Protein AF-A0A1B8XZC1-F1 (afdb_monomer)

Structure (mmCIF, N/CA/C/O backbone):
data_AF-A0A1B8XZC1-F1
#
_entry.id   AF-A0A1B8XZC1-F1
#
loop_
_atom_site.group_PDB
_atom_site.id
_atom_site.type_symbol
_atom_site.label_atom_id
_atom_site.label_alt_id
_atom_site.label_comp_id
_atom_site.label_asym_id
_atom_site.label_entity_id
_atom_site.label_seq_id
_atom_site.pdbx_PDB_ins_code
_atom_site.Cartn_x
_atom_site.Cartn_y
_atom_site.Cartn_z
_atom_site.occupancy
_atom_site.B_iso_or_equiv
_atom_site.auth_seq_id
_atom_site.auth_comp_id
_atom_site.auth_asym_id
_atom_site.auth_atom_id
_atom_site.pdbx_PDB_model_num
ATOM 1 N N . ILE A 1 1 ? 2.628 -4.117 4.912 1.00 90.88 1 ILE A N 1
ATOM 2 C CA . ILE A 1 1 ? 1.9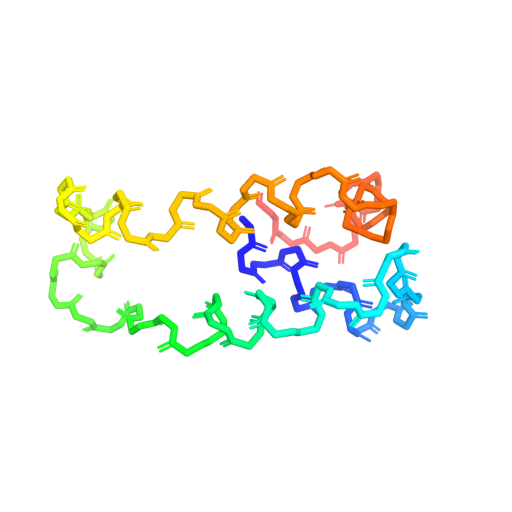08 -3.570 3.729 1.00 90.88 1 ILE A CA 1
ATOM 3 C C . ILE A 1 1 ? 2.183 -2.087 3.505 1.00 90.88 1 ILE A C 1
ATOM 5 O O . ILE A 1 1 ? 2.669 -1.775 2.434 1.00 90.88 1 ILE A O 1
ATOM 9 N N . ARG A 1 2 ? 1.946 -1.178 4.465 1.00 93.56 2 ARG A N 1
ATOM 10 C CA . ARG A 1 2 ? 2.192 0.270 4.269 1.00 93.56 2 ARG A CA 1
ATOM 11 C C . ARG A 1 2 ? 3.592 0.598 3.723 1.00 93.56 2 ARG A C 1
ATOM 13 O O . ARG A 1 2 ? 3.701 1.317 2.742 1.00 93.56 2 ARG A O 1
ATOM 20 N N . VAL A 1 3 ? 4.638 -0.010 4.292 1.00 95.69 3 VAL A N 1
ATOM 21 C CA . VAL A 1 3 ? 6.026 0.122 3.800 1.00 95.69 3 VAL A CA 1
ATOM 22 C C . VAL A 1 3 ? 6.170 -0.323 2.340 1.00 95.69 3 VAL A C 1
ATOM 24 O O . VAL A 1 3 ? 6.895 0.305 1.586 1.00 95.69 3 VAL A O 1
ATOM 27 N N . LEU A 1 4 ? 5.452 -1.364 1.911 1.00 96.94 4 LEU A N 1
ATOM 28 C CA . LEU A 1 4 ? 5.483 -1.826 0.520 1.00 96.94 4 LEU A CA 1
ATOM 29 C C . LEU A 1 4 ? 4.784 -0.855 -0.432 1.00 96.94 4 LEU A C 1
ATOM 31 O O . LEU A 1 4 ? 5.245 -0.688 -1.553 1.00 96.94 4 LEU A O 1
ATOM 35 N N . VAL A 1 5 ? 3.698 -0.211 0.006 1.00 95.94 5 VAL A N 1
ATOM 36 C CA . VAL A 1 5 ? 3.018 0.834 -0.777 1.00 95.94 5 VAL A CA 1
ATOM 37 C C . VAL A 1 5 ? 3.956 2.028 -0.983 1.00 95.94 5 VAL A C 1
ATOM 39 O O . VAL A 1 5 ? 4.132 2.474 -2.113 1.00 95.94 5 VAL A O 1
ATOM 42 N N . ASP A 1 6 ? 4.618 2.475 0.087 1.00 95.75 6 ASP A N 1
ATOM 43 C CA . ASP A 1 6 ? 5.608 3.560 0.049 1.00 95.75 6 ASP A CA 1
ATOM 44 C C . ASP A 1 6 ? 6.839 3.192 -0.803 1.00 95.75 6 ASP A C 1
ATOM 46 O O . ASP A 1 6 ? 7.274 3.971 -1.651 1.00 95.75 6 ASP A O 1
ATOM 50 N N . ALA A 1 7 ? 7.365 1.973 -0.654 1.00 96.44 7 ALA A N 1
ATOM 51 C CA . ALA A 1 7 ? 8.475 1.476 -1.462 1.00 96.44 7 ALA A CA 1
ATOM 52 C C . ALA A 1 7 ? 8.106 1.371 -2.946 1.00 96.44 7 ALA A C 1
ATOM 54 O O . ALA A 1 7 ? 8.896 1.767 -3.797 1.00 96.44 7 ALA A O 1
ATOM 55 N N . ARG A 1 8 ? 6.903 0.889 -3.277 1.00 97.00 8 ARG A N 1
ATOM 56 C CA . ARG A 1 8 ? 6.404 0.824 -4.658 1.00 97.00 8 ARG A CA 1
ATOM 57 C C . ARG A 1 8 ? 6.405 2.208 -5.311 1.00 97.00 8 ARG A C 1
ATOM 59 O O . ARG A 1 8 ? 6.866 2.336 -6.443 1.00 97.00 8 ARG A O 1
ATOM 66 N N . GLU A 1 9 ? 5.954 3.237 -4.597 1.00 95.56 9 GLU A N 1
ATOM 67 C CA . GLU A 1 9 ? 5.970 4.617 -5.089 1.00 95.56 9 GLU A CA 1
ATOM 68 C C . GLU A 1 9 ? 7.399 5.162 -5.255 1.00 95.56 9 GLU A C 1
ATOM 70 O O . GLU A 1 9 ? 7.747 5.651 -6.330 1.00 95.56 9 GLU A O 1
ATOM 75 N N . LYS A 1 10 ? 8.260 5.001 -4.241 1.00 96.50 10 LYS A N 1
ATOM 76 C CA . LYS A 1 10 ? 9.657 5.482 -4.259 1.00 96.50 10 LYS A CA 1
ATOM 77 C C . LYS A 1 10 ? 10.548 4.770 -5.275 1.00 96.50 10 LYS A C 1
ATOM 79 O O . LYS A 1 10 ? 11.474 5.372 -5.806 1.00 96.50 10 LYS A O 1
ATOM 84 N N . LEU A 1 11 ? 10.278 3.496 -5.548 1.00 95.62 11 LEU A N 1
ATOM 85 C CA . LEU A 1 11 ? 10.975 2.703 -6.563 1.00 95.62 11 LEU A CA 1
ATOM 86 C C . LEU A 1 11 ? 10.347 2.853 -7.958 1.00 95.62 11 LEU A C 1
ATOM 88 O O . LEU A 1 11 ? 10.774 2.164 -8.886 1.00 95.62 11 LEU A O 1
ATOM 92 N N . HIS A 1 12 ? 9.346 3.732 -8.103 1.00 96.38 12 HIS A N 1
ATOM 93 C CA . HIS A 1 12 ? 8.623 4.007 -9.345 1.00 96.38 12 HIS A CA 1
ATOM 94 C C . HIS A 1 12 ? 8.029 2.753 -10.008 1.00 96.38 12 HIS A C 1
ATOM 96 O O . HIS A 1 12 ? 7.987 2.635 -11.233 1.00 96.38 12 HIS A O 1
ATOM 102 N N . ILE A 1 13 ? 7.551 1.804 -9.201 1.00 96.75 13 ILE A N 1
ATOM 103 C CA . ILE A 1 13 ? 6.925 0.575 -9.689 1.00 96.75 13 ILE A CA 1
ATOM 104 C C . ILE A 1 13 ? 5.451 0.887 -10.023 1.00 96.75 13 ILE A C 1
ATOM 106 O O . ILE A 1 13 ? 4.724 1.426 -9.180 1.00 96.75 13 ILE A O 1
ATOM 110 N N . PRO A 1 14 ? 4.957 0.595 -11.238 1.00 96.75 14 PRO A N 1
ATOM 111 C CA . PRO A 1 14 ? 3.545 0.783 -11.562 1.00 96.75 14 PRO A CA 1
ATOM 112 C C . PRO A 1 14 ? 2.666 -0.184 -10.756 1.00 96.75 14 PRO A C 1
ATOM 114 O O . PRO A 1 14 ? 3.114 -1.252 -10.345 1.00 96.75 14 PRO A O 1
ATOM 117 N N . TRP A 1 15 ? 1.409 0.189 -10.523 1.00 97.25 15 TRP A N 1
ATOM 118 C CA . TRP A 1 15 ? 0.426 -0.759 -9.995 1.00 97.25 15 TRP A CA 1
ATOM 119 C C . TRP A 1 15 ? 0.174 -1.886 -10.998 1.00 97.25 15 TRP A C 1
ATOM 121 O O . TRP A 1 15 ? 0.180 -1.642 -12.206 1.00 97.25 15 TRP A O 1
ATOM 131 N N . GLY A 1 16 ? -0.099 -3.090 -10.495 1.00 95.62 16 GLY A N 1
ATOM 132 C CA . GLY A 1 16 ? -0.657 -4.166 -11.312 1.00 95.62 16 GLY A CA 1
ATOM 133 C C . GLY A 1 16 ? -2.096 -3.868 -11.730 1.00 95.62 16 GLY A C 1
ATOM 134 O O . GLY A 1 16 ? -2.445 -4.011 -12.899 1.00 95.62 16 GLY A O 1
ATOM 135 N N . ASP A 1 17 ? -2.903 -3.392 -10.781 1.00 96.31 17 ASP A N 1
ATOM 136 C CA . ASP A 1 17 ? -4.255 -2.879 -11.006 1.00 96.31 17 ASP A CA 1
ATOM 137 C C . ASP A 1 17 ? -4.356 -1.411 -10.539 1.00 96.31 17 ASP A C 1
ATOM 139 O O . ASP A 1 17 ? -4.211 -1.136 -9.344 1.00 96.31 17 ASP A O 1
ATOM 143 N N . PRO A 1 18 ? -4.648 -0.443 -11.430 1.00 95.06 18 PRO A N 1
ATOM 144 C CA . PRO A 1 18 ? -4.842 0.958 -11.055 1.00 95.06 18 P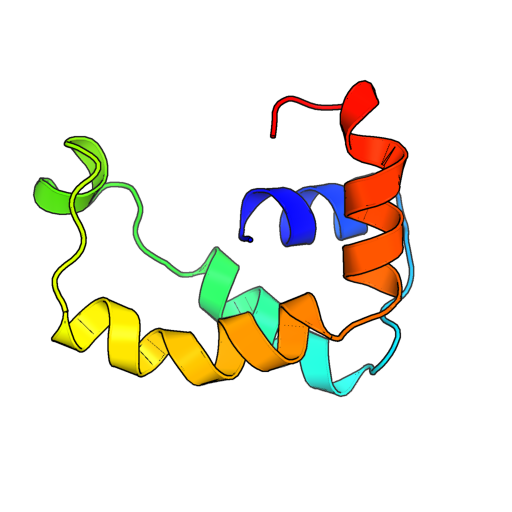RO A CA 1
ATOM 145 C C . PRO A 1 18 ? -5.901 1.190 -9.964 1.00 95.06 18 PRO A C 1
ATOM 147 O O . PRO A 1 18 ? -5.814 2.180 -9.235 1.00 95.06 18 PRO A O 1
ATOM 150 N N . ALA A 1 19 ? -6.885 0.296 -9.802 1.00 95.25 19 ALA A N 1
ATOM 151 C CA . ALA A 1 19 ? -7.877 0.391 -8.730 1.00 95.25 19 ALA A CA 1
ATOM 152 C C . ALA A 1 19 ? -7.250 0.267 -7.327 1.00 95.25 19 ALA A C 1
ATOM 154 O O . ALA A 1 19 ? -7.778 0.835 -6.363 1.00 95.25 19 ALA A O 1
ATOM 155 N N . ASN A 1 20 ? -6.089 -0.393 -7.214 1.00 96.25 20 ASN A N 1
ATOM 156 C CA . ASN A 1 20 ? -5.352 -0.544 -5.959 1.00 96.25 20 ASN A CA 1
ATOM 157 C C . ASN A 1 20 ? -4.770 0.765 -5.421 1.00 96.25 20 ASN A C 1
ATOM 159 O O . ASN A 1 20 ? -4.454 0.827 -4.232 1.00 96.25 20 ASN A O 1
ATOM 163 N N . GLN A 1 21 ? -4.731 1.833 -6.224 1.00 96.12 21 GLN A N 1
ATOM 164 C CA . GLN A 1 21 ? -4.378 3.172 -5.751 1.00 96.12 21 GLN A CA 1
ATOM 165 C C . GLN A 1 21 ? -5.215 3.576 -4.525 1.00 96.12 21 GLN A C 1
ATOM 167 O O . GLN A 1 21 ? -4.661 4.009 -3.516 1.00 96.12 21 GLN A O 1
ATOM 172 N N . LYS A 1 22 ? -6.533 3.330 -4.555 1.00 96.31 22 LYS A N 1
ATOM 173 C CA . LYS A 1 22 ? -7.438 3.648 -3.435 1.00 96.31 22 LYS A CA 1
ATOM 174 C C . LYS A 1 22 ? -7.105 2.838 -2.181 1.00 96.31 22 LYS A C 1
ATOM 176 O O . LYS A 1 22 ? -7.143 3.354 -1.068 1.00 96.31 22 LYS A O 1
ATOM 181 N N . HIS A 1 23 ? -6.759 1.561 -2.348 1.00 95.62 23 HIS A N 1
ATOM 182 C CA . HIS A 1 23 ? -6.350 0.707 -1.233 1.00 95.62 23 HIS A CA 1
ATOM 183 C C . HIS A 1 23 ? -5.006 1.157 -0.642 1.00 95.62 23 HIS A C 1
ATOM 185 O O . HIS A 1 23 ? -4.831 1.111 0.578 1.00 95.62 23 HIS A O 1
ATOM 191 N N . GLY A 1 24 ? -4.083 1.633 -1.483 1.00 94.12 24 GLY A N 1
ATOM 192 C CA . GLY A 1 24 ? -2.817 2.230 -1.064 1.00 94.12 24 GLY A CA 1
ATOM 193 C C . GLY A 1 24 ? -3.025 3.484 -0.216 1.00 94.12 24 GLY A C 1
ATOM 194 O O . GLY A 1 24 ? -2.466 3.582 0.874 1.00 94.12 24 GLY A O 1
ATOM 195 N N . GLU A 1 25 ? -3.895 4.392 -0.658 1.00 94.62 25 GLU A N 1
ATOM 196 C CA . GLU A 1 25 ? -4.257 5.608 0.084 1.00 94.62 25 GLU A CA 1
ATOM 197 C C . GLU A 1 25 ? -4.846 5.290 1.465 1.00 94.62 25 GLU A C 1
ATOM 199 O O . GLU A 1 25 ? -4.415 5.873 2.461 1.00 94.62 25 GLU A O 1
AT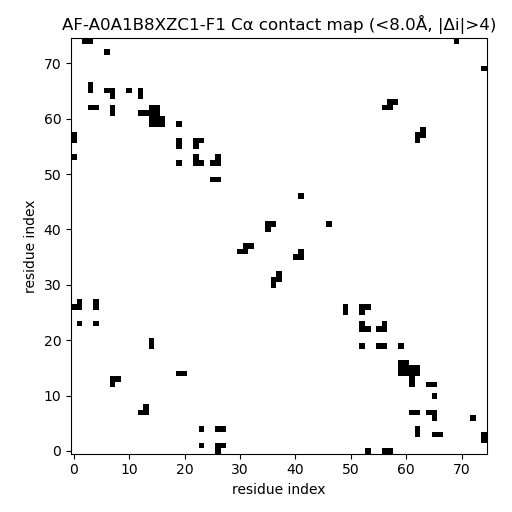OM 204 N N . VAL A 1 26 ? -5.747 4.302 1.557 1.00 93.94 26 VAL A N 1
ATOM 205 C CA . VAL A 1 26 ? -6.297 3.825 2.842 1.00 93.94 26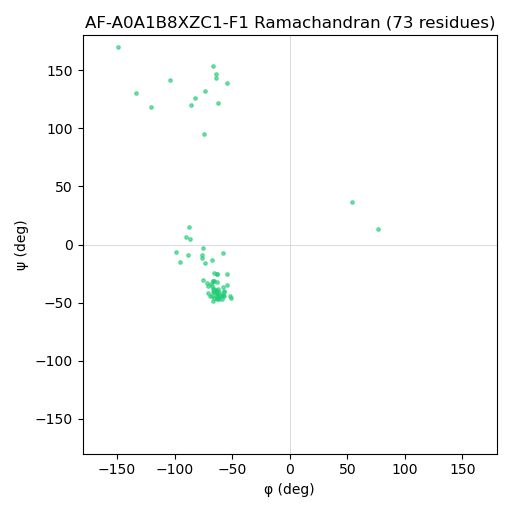 VAL A CA 1
ATOM 206 C C . VAL A 1 26 ? -5.187 3.350 3.785 1.00 93.94 26 VAL A C 1
ATOM 208 O O . VAL A 1 26 ? -5.189 3.697 4.963 1.00 93.94 26 VAL A O 1
ATOM 211 N N . MET A 1 27 ? -4.207 2.593 3.281 1.00 92.12 27 MET A N 1
ATOM 212 C CA . MET A 1 27 ? -3.077 2.132 4.100 1.00 92.12 27 MET A CA 1
ATOM 213 C C . MET A 1 27 ? -2.149 3.266 4.531 1.00 92.12 27 MET A C 1
ATOM 215 O O . MET A 1 27 ? -1.570 3.205 5.616 1.00 92.12 27 MET A O 1
ATOM 219 N N . MET A 1 28 ? -1.976 4.286 3.690 1.00 91.88 28 MET A N 1
ATOM 220 C CA . MET A 1 28 ? -1.126 5.435 4.001 1.00 91.88 28 MET A CA 1
ATOM 221 C C . MET A 1 28 ? -1.773 6.388 5.006 1.00 91.88 28 MET A C 1
ATOM 223 O O . MET A 1 28 ? -1.051 6.985 5.806 1.00 91.88 28 MET A O 1
ATOM 227 N N . ALA A 1 29 ? -3.105 6.472 5.004 1.00 90.44 29 ALA A N 1
ATOM 228 C CA . ALA A 1 29 ? -3.900 7.242 5.955 1.00 90.44 29 ALA A CA 1
ATOM 229 C C . ALA A 1 29 ? -4.025 6.582 7.342 1.00 90.44 29 ALA A C 1
ATOM 231 O O . ALA A 1 29 ? -4.529 7.213 8.270 1.00 90.44 29 ALA A O 1
ATOM 232 N N . PHE A 1 30 ? -3.574 5.333 7.505 1.00 86.56 30 PHE A N 1
ATOM 233 C CA . PHE A 1 30 ? -3.620 4.637 8.788 1.00 86.56 30 PHE A CA 1
ATOM 234 C C . PHE A 1 30 ? -2.773 5.359 9.846 1.00 86.56 30 PHE A C 1
ATOM 236 O O . PHE A 1 30 ? -1.559 5.532 9.678 1.00 86.56 30 PHE A O 1
ATOM 243 N N . ASP A 1 31 ? -3.407 5.760 10.950 1.00 81.44 31 ASP A N 1
ATOM 244 C CA . ASP A 1 31 ? -2.740 6.499 12.018 1.00 81.44 31 ASP A CA 1
ATOM 245 C C . ASP A 1 31 ? -1.839 5.586 12.856 1.00 81.44 31 ASP A C 1
ATOM 247 O O . ASP A 1 31 ? -2.247 4.954 13.832 1.00 81.44 31 ASP A O 1
ATOM 251 N N . THR A 1 32 ? -0.562 5.561 12.487 1.00 76.56 3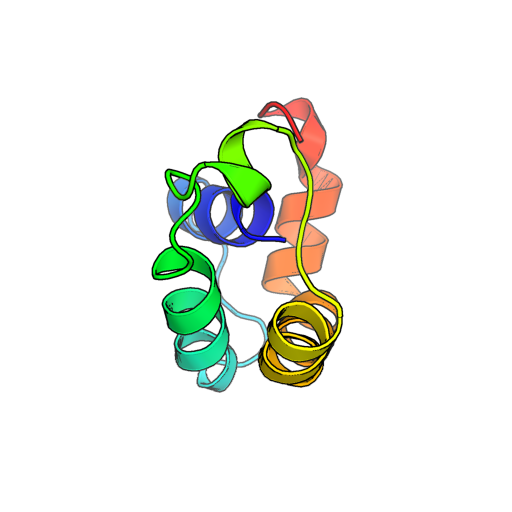2 THR A N 1
ATOM 252 C CA . THR A 1 32 ? 0.463 4.824 13.225 1.00 76.56 32 THR A CA 1
ATOM 253 C C . THR A 1 32 ? 0.899 5.495 14.527 1.00 76.56 32 THR A C 1
ATOM 255 O O . THR A 1 32 ? 1.755 4.949 15.215 1.00 76.56 32 THR A O 1
ATOM 258 N N . ARG A 1 33 ? 0.376 6.684 14.856 1.00 74.19 33 ARG A N 1
ATOM 259 C CA . ARG A 1 33 ? 0.738 7.443 16.064 1.00 74.19 33 ARG A CA 1
ATOM 260 C C . ARG A 1 33 ? -0.257 7.266 17.206 1.00 74.19 33 ARG A C 1
ATOM 262 O O . ARG A 1 33 ? 0.023 7.730 18.310 1.00 74.19 33 ARG A O 1
ATOM 269 N N . SER A 1 34 ? -1.377 6.580 16.974 1.00 76.19 34 SER A N 1
ATOM 270 C CA . SER A 1 34 ? -2.271 6.160 18.053 1.00 76.19 34 SER A CA 1
ATOM 271 C C . SER A 1 34 ? -1.492 5.358 19.101 1.00 76.19 34 SER A C 1
ATOM 273 O O . SER A 1 34 ? -0.658 4.525 18.749 1.00 76.19 34 SER A O 1
ATOM 275 N N . ALA A 1 35 ? -1.762 5.593 20.390 1.00 61.16 35 ALA A N 1
ATOM 276 C CA . ALA A 1 35 ? -1.017 4.992 21.500 1.00 61.16 35 ALA A CA 1
ATOM 277 C C . ALA A 1 35 ? -0.967 3.453 21.433 1.00 61.16 35 ALA A C 1
ATOM 279 O O . ALA A 1 35 ? 0.064 2.863 21.748 1.00 61.16 35 ALA A O 1
ATOM 280 N N . MET A 1 36 ? -2.042 2.813 20.957 1.00 69.75 36 MET A N 1
ATOM 281 C CA . MET A 1 36 ? -2.078 1.361 20.744 1.00 69.75 36 MET A CA 1
ATOM 282 C C . MET A 1 36 ? -1.143 0.921 19.612 1.00 69.75 36 MET A C 1
ATOM 284 O O . MET A 1 36 ? -0.365 -0.017 19.771 1.00 69.75 36 MET A O 1
ATOM 288 N N . VAL A 1 37 ? -1.154 1.641 18.488 1.00 70.25 37 VAL A N 1
ATOM 289 C CA . VAL A 1 37 ? -0.321 1.314 17.320 1.00 70.25 37 VAL A CA 1
ATOM 290 C C . VAL A 1 37 ? 1.152 1.623 17.581 1.00 70.25 37 VAL A C 1
ATOM 292 O O . VAL A 1 37 ? 2.023 0.876 17.141 1.00 70.25 37 VAL A O 1
ATOM 295 N N . ALA A 1 38 ? 1.444 2.662 18.365 1.00 69.88 38 ALA A N 1
ATOM 296 C CA . ALA A 1 38 ? 2.793 2.988 18.820 1.00 69.88 38 ALA A CA 1
ATOM 297 C C . ALA A 1 38 ? 3.401 1.882 19.705 1.00 69.88 38 ALA A C 1
ATOM 299 O O . ALA A 1 38 ? 4.619 1.727 19.740 1.00 69.88 38 ALA A O 1
ATOM 300 N N . GLN A 1 39 ? 2.561 1.082 20.373 1.00 77.75 39 GLN A N 1
ATOM 301 C CA . GLN A 1 39 ? 2.955 -0.123 21.113 1.00 77.75 39 GLN A CA 1
ATOM 302 C C . GLN A 1 39 ? 2.937 -1.398 20.248 1.00 77.75 39 GLN A C 1
ATOM 304 O O . GLN A 1 39 ? 3.125 -2.499 20.762 1.00 77.75 39 GLN A O 1
ATOM 309 N N . GLY A 1 40 ? 2.713 -1.273 18.935 1.00 78.69 40 GLY A N 1
ATOM 310 C CA . GLY A 1 40 ? 2.645 -2.399 18.002 1.00 78.69 40 GLY A CA 1
ATOM 311 C C . GLY A 1 40 ? 1.332 -3.184 18.053 1.00 78.69 40 GLY A C 1
ATOM 312 O O . GLY A 1 40 ? 1.262 -4.279 17.499 1.00 78.69 40 GLY A O 1
ATOM 313 N N . MET A 1 41 ? 0.293 -2.651 18.701 1.00 83.31 41 MET A N 1
ATOM 314 C CA . MET A 1 41 ? -1.013 -3.298 18.829 1.00 83.31 41 MET A CA 1
ATOM 315 C C . MET A 1 41 ? -2.045 -2.661 17.897 1.00 83.31 41 MET A C 1
ATOM 317 O O . MET A 1 41 ? -2.088 -1.447 17.706 1.00 83.31 41 MET A O 1
ATOM 321 N N . VAL A 1 42 ? -2.912 -3.491 17.320 1.00 85.31 42 VAL A N 1
ATOM 322 C CA . VAL A 1 42 ? -4.041 -3.053 16.491 1.00 85.31 42 VAL A CA 1
ATOM 323 C C . VAL A 1 42 ? -5.277 -3.821 16.935 1.00 85.31 42 VAL A C 1
ATOM 325 O O . VAL A 1 42 ? -5.245 -5.046 17.046 1.00 85.31 42 VAL A O 1
ATOM 328 N N . GLU A 1 43 ? -6.372 -3.108 17.187 1.00 87.62 43 GLU A N 1
ATOM 329 C CA . GLU A 1 43 ? -7.647 -3.727 17.544 1.00 87.62 43 GLU A CA 1
ATOM 330 C C . GLU A 1 43 ? -8.191 -4.589 16.398 1.00 87.62 43 GLU A C 1
ATOM 332 O O . GLU A 1 43 ? -8.102 -4.224 15.223 1.00 87.62 43 GLU A O 1
ATOM 337 N N . THR A 1 44 ? -8.828 -5.716 16.725 1.00 88.00 44 THR A N 1
ATOM 338 C CA . THR A 1 44 ? -9.363 -6.645 15.717 1.00 88.00 44 THR A CA 1
ATOM 339 C C . THR A 1 44 ? -10.356 -5.971 14.771 1.00 88.00 44 THR A C 1
ATOM 341 O O . THR A 1 44 ? -10.310 -6.218 13.570 1.00 88.00 44 THR A O 1
ATOM 344 N N . GLN A 1 45 ? -11.227 -5.091 15.274 1.00 88.19 45 GLN A N 1
ATOM 345 C CA . GLN A 1 45 ? -12.201 -4.379 14.435 1.00 88.19 45 GLN A CA 1
ATOM 346 C C . GLN A 1 45 ? -11.517 -3.462 13.416 1.00 88.19 45 GLN A C 1
ATOM 348 O O . GLN A 1 45 ? -11.903 -3.427 12.247 1.00 88.19 45 GLN A O 1
ATOM 353 N N . VAL A 1 46 ? -10.453 -2.779 13.842 1.00 87.38 46 VAL A N 1
ATOM 354 C CA . VAL A 1 46 ? -9.631 -1.930 12.977 1.00 87.38 46 VAL A CA 1
ATOM 355 C C . VAL A 1 46 ? -8.887 -2.779 11.946 1.00 87.38 46 VAL A C 1
ATOM 357 O O . VAL A 1 46 ? -8.845 -2.428 10.771 1.00 87.38 46 VAL A O 1
ATOM 360 N N . PHE A 1 47 ? -8.354 -3.935 12.338 1.00 89.38 47 PHE A N 1
ATOM 361 C CA . PHE A 1 47 ? -7.723 -4.851 11.389 1.00 89.38 47 PHE A CA 1
ATOM 362 C C . PHE A 1 47 ? -8.716 -5.370 10.335 1.00 89.38 47 PHE A C 1
ATOM 364 O O . PHE A 1 47 ? -8.416 -5.358 9.141 1.00 89.38 47 PHE A O 1
ATOM 371 N N . VAL A 1 48 ? -9.921 -5.771 10.751 1.00 91.25 48 VAL A N 1
ATOM 372 C CA . VAL A 1 48 ? -10.964 -6.283 9.848 1.00 91.25 48 VAL A CA 1
ATOM 373 C C . VAL A 1 48 ? -11.402 -5.225 8.832 1.00 91.25 48 VAL A C 1
ATOM 375 O O . VAL A 1 48 ? -11.582 -5.565 7.663 1.00 91.25 48 VAL A O 1
ATOM 378 N N . SER A 1 49 ? -11.499 -3.946 9.215 1.00 91.12 49 SER A N 1
ATOM 379 C CA . SER A 1 49 ? -11.843 -2.872 8.267 1.00 91.12 49 SER A CA 1
ATOM 380 C C . SER A 1 49 ? -10.767 -2.642 7.195 1.00 91.12 49 SER A C 1
ATOM 382 O O . SER A 1 49 ? -11.075 -2.201 6.090 1.00 91.12 49 SER A O 1
ATOM 384 N N . HIS A 1 50 ? -9.518 -3.011 7.485 1.00 92.44 50 HIS A N 1
ATOM 385 C CA . HIS A 1 50 ? -8.370 -2.868 6.589 1.00 92.44 50 HIS A CA 1
ATOM 386 C C . HIS A 1 50 ? -8.075 -4.137 5.776 1.00 92.44 50 HIS A C 1
ATOM 388 O O . HIS A 1 50 ? -7.356 -4.079 4.775 1.00 92.44 50 HIS A O 1
ATOM 394 N N . LEU A 1 51 ? -8.648 -5.278 6.168 1.00 93.44 51 LEU A N 1
ATOM 395 C CA . LEU A 1 51 ? -8.347 -6.594 5.609 1.00 93.44 51 LEU A CA 1
ATOM 396 C C . LEU A 1 51 ? -8.572 -6.670 4.094 1.00 93.44 51 LEU A C 1
ATOM 398 O O . LEU A 1 51 ? -7.752 -7.248 3.382 1.00 93.44 51 LEU A O 1
ATOM 402 N N . LEU A 1 52 ? -9.654 -6.069 3.588 1.00 94.25 52 LEU A N 1
ATOM 403 C CA . LEU A 1 52 ? -9.951 -6.068 2.154 1.00 94.25 52 LEU A CA 1
ATOM 404 C C . LEU A 1 52 ? -8.864 -5.326 1.365 1.00 94.25 52 LEU A C 1
ATOM 406 O O . LEU A 1 52 ? -8.341 -5.867 0.395 1.00 94.25 52 LEU A O 1
ATOM 410 N N . SER A 1 53 ? -8.461 -4.144 1.834 1.00 95.31 53 SER A N 1
ATOM 411 C CA . SER A 1 53 ? -7.372 -3.371 1.231 1.00 95.31 53 SER A CA 1
ATOM 412 C C . SER A 1 53 ? -6.033 -4.109 1.315 1.00 95.31 53 SER A C 1
ATOM 414 O O . SER A 1 53 ? -5.302 -4.141 0.331 1.00 95.31 53 SER A O 1
ATOM 416 N N . ILE A 1 54 ? -5.721 -4.758 2.445 1.00 95.75 54 ILE A N 1
ATOM 417 C CA . ILE A 1 54 ? -4.509 -5.586 2.590 1.00 95.75 54 ILE A CA 1
ATOM 418 C C . ILE A 1 54 ? -4.502 -6.708 1.553 1.00 95.75 54 ILE A C 1
ATOM 420 O O . ILE A 1 54 ? -3.484 -6.926 0.899 1.00 95.75 54 ILE A O 1
ATOM 424 N N . ARG A 1 55 ? -5.627 -7.411 1.394 1.00 96.62 55 ARG A N 1
ATOM 425 C CA . ARG A 1 55 ? -5.734 -8.545 0.475 1.00 96.62 55 ARG A CA 1
ATOM 426 C C . ARG A 1 55 ? -5.582 -8.111 -0.981 1.00 96.62 55 ARG A C 1
ATOM 428 O O . ARG A 1 55 ? -4.825 -8.751 -1.705 1.00 96.62 55 ARG A O 1
ATOM 435 N N . SER A 1 56 ? -6.256 -7.035 -1.390 1.00 97.06 56 SER A N 1
ATOM 436 C CA . SER A 1 56 ? -6.138 -6.497 -2.752 1.00 97.06 56 SER A CA 1
AT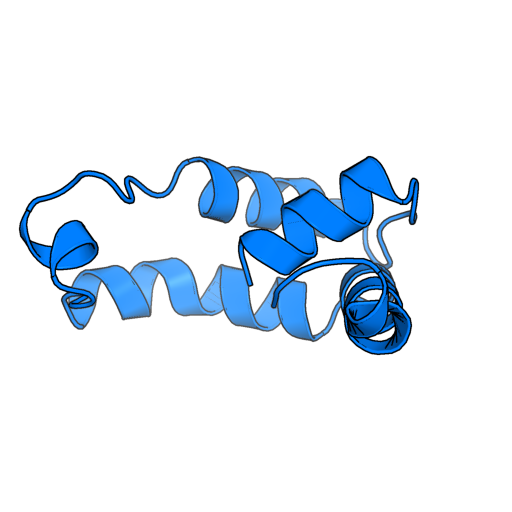OM 437 C C . SER A 1 56 ? -4.710 -6.040 -3.054 1.00 97.06 56 SER A C 1
ATOM 439 O O . SER A 1 56 ? -4.155 -6.406 -4.084 1.00 97.06 56 SER A O 1
ATOM 441 N N . LEU A 1 57 ? -4.074 -5.325 -2.117 1.00 97.25 57 LEU A N 1
ATOM 442 C CA . LEU A 1 57 ? -2.692 -4.869 -2.272 1.00 97.25 57 LEU A CA 1
ATOM 443 C C . LEU A 1 57 ? -1.695 -6.024 -2.308 1.00 97.25 57 LEU A C 1
ATOM 445 O O . LEU A 1 57 ? -0.760 -5.988 -3.094 1.00 97.25 57 LEU A O 1
ATOM 449 N N . TRP A 1 58 ? -1.865 -7.052 -1.475 1.00 97.69 58 TRP A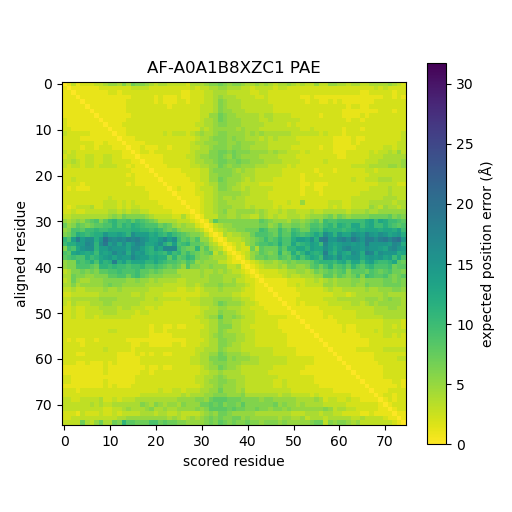 N 1
ATOM 450 C CA . TRP A 1 58 ? -0.949 -8.192 -1.479 1.00 97.69 58 TRP A CA 1
ATOM 451 C C . TRP A 1 58 ? -1.028 -8.9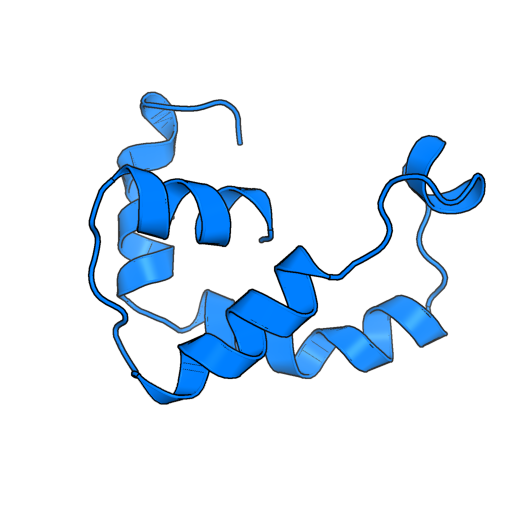99 -2.779 1.00 97.69 58 TRP A C 1
ATOM 453 O O . TRP A 1 58 ? -0.019 -9.540 -3.216 1.00 97.69 58 TRP A O 1
ATOM 463 N N . ALA A 1 59 ? -2.193 -9.052 -3.424 1.00 97.62 59 ALA A N 1
ATOM 464 C CA . ALA A 1 59 ? -2.348 -9.699 -4.724 1.00 97.62 59 ALA A CA 1
ATOM 465 C C . ALA A 1 59 ? -1.800 -8.866 -5.904 1.00 97.62 59 ALA A C 1
ATOM 467 O O . ALA A 1 59 ? -1.688 -9.389 -7.011 1.00 97.62 59 ALA A O 1
ATOM 468 N N . ASP A 1 60 ? -1.466 -7.589 -5.694 1.00 98.12 60 ASP A N 1
ATOM 469 C CA . ASP A 1 60 ? -0.991 -6.693 -6.749 1.00 98.12 60 ASP A CA 1
ATOM 470 C C . ASP A 1 60 ? 0.451 -7.008 -7.172 1.00 98.12 60 ASP A C 1
ATOM 472 O O . ASP A 1 60 ? 1.357 -7.118 -6.340 1.00 98.12 60 ASP A O 1
ATOM 476 N N . THR A 1 61 ? 0.694 -7.091 -8.481 1.00 97.81 61 THR A N 1
ATOM 477 C CA . THR A 1 61 ? 2.026 -7.393 -9.026 1.00 97.81 61 THR A CA 1
ATOM 478 C C . THR A 1 61 ? 3.051 -6.298 -8.737 1.00 97.81 61 THR A C 1
ATOM 480 O O . THR A 1 61 ? 4.226 -6.610 -8.537 1.00 97.81 61 THR A O 1
ATOM 483 N N . GLY A 1 62 ? 2.641 -5.031 -8.647 1.00 97.25 62 GLY A N 1
ATOM 484 C CA . GLY A 1 62 ? 3.517 -3.924 -8.266 1.00 97.25 62 GLY A CA 1
ATOM 485 C C . GLY A 1 62 ? 3.981 -4.034 -6.814 1.00 97.25 62 GLY A C 1
ATOM 486 O O . GLY A 1 62 ? 5.151 -3.800 -6.509 1.00 97.25 62 GLY A O 1
ATOM 487 N N . ILE A 1 63 ? 3.096 -4.477 -5.917 1.00 97.94 63 ILE A N 1
ATOM 488 C CA . ILE A 1 63 ? 3.438 -4.725 -4.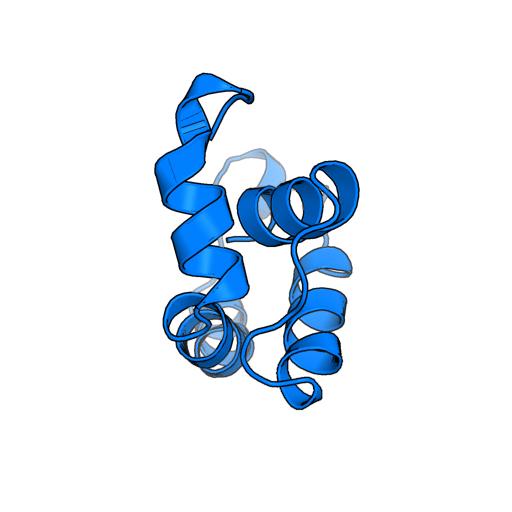508 1.00 97.94 63 ILE A CA 1
ATOM 489 C C . ILE A 1 63 ? 4.325 -5.961 -4.358 1.00 97.94 63 ILE A C 1
ATOM 491 O O . ILE A 1 63 ? 5.304 -5.905 -3.611 1.00 97.94 63 ILE A O 1
ATOM 495 N N . GLN A 1 64 ? 4.045 -7.044 -5.089 1.00 98.38 64 GLN A N 1
ATOM 496 C CA . GLN A 1 64 ? 4.929 -8.216 -5.128 1.00 98.38 64 GLN A CA 1
ATOM 497 C C . GLN A 1 64 ? 6.331 -7.840 -5.638 1.00 98.38 64 GLN A C 1
ATOM 499 O O . GLN A 1 64 ? 7.329 -8.178 -5.009 1.00 98.38 64 GLN A O 1
ATOM 504 N N . THR A 1 65 ? 6.417 -7.019 -6.690 1.00 97.62 65 THR A N 1
ATOM 505 C CA . THR A 1 65 ? 7.701 -6.521 -7.216 1.00 97.62 65 THR A CA 1
ATOM 506 C C . THR A 1 65 ? 8.458 -5.683 -6.178 1.00 97.62 65 THR A C 1
ATOM 508 O O . THR A 1 65 ? 9.674 -5.818 -6.029 1.00 97.62 65 THR A O 1
ATOM 511 N N . ALA A 1 66 ? 7.758 -4.833 -5.417 1.00 97.31 66 ALA A N 1
ATOM 512 C CA . ALA A 1 66 ? 8.372 -4.084 -4.321 1.00 97.31 66 ALA A CA 1
ATOM 513 C C . ALA A 1 66 ? 8.890 -5.019 -3.209 1.00 97.31 66 ALA A C 1
ATOM 515 O O . ALA A 1 66 ? 9.975 -4.798 -2.673 1.00 97.31 66 ALA A O 1
ATOM 516 N N . TYR A 1 67 ? 8.153 -6.088 -2.891 1.00 97.31 67 TYR A N 1
ATOM 517 C CA . TYR A 1 67 ? 8.553 -7.097 -1.906 1.00 97.31 67 TYR A CA 1
ATOM 518 C C . TYR A 1 67 ? 9.794 -7.901 -2.336 1.00 97.31 67 TYR A C 1
ATOM 520 O O . TYR A 1 67 ? 10.682 -8.181 -1.522 1.00 97.31 67 TYR A O 1
ATOM 528 N N . ASP A 1 68 ? 9.916 -8.232 -3.618 1.00 97.38 68 ASP A N 1
ATOM 529 C CA . ASP A 1 68 ? 11.109 -8.897 -4.151 1.00 97.38 68 ASP A CA 1
ATOM 530 C C . ASP A 1 68 ? 12.360 -8.017 -4.016 1.00 97.38 68 ASP A C 1
ATOM 532 O O . ASP A 1 68 ? 13.452 -8.507 -3.713 1.00 97.38 68 ASP A O 1
ATOM 536 N N . ARG A 1 69 ? 12.175 -6.696 -4.112 1.00 96.69 69 ARG A N 1
ATOM 537 C CA . ARG A 1 69 ? 13.203 -5.661 -3.927 1.00 96.69 69 ARG A CA 1
ATOM 538 C C . ARG A 1 69 ? 13.378 -5.201 -2.474 1.00 96.69 69 ARG A C 1
ATOM 540 O O . ARG A 1 69 ? 14.076 -4.221 -2.223 1.00 96.69 69 ARG A O 1
ATOM 547 N N . ARG A 1 70 ? 12.853 -5.939 -1.484 1.00 96.50 70 ARG A N 1
ATOM 548 C CA . ARG A 1 70 ? 12.963 -5.615 -0.039 1.00 96.50 70 ARG A CA 1
ATOM 549 C C . ARG A 1 70 ? 14.388 -5.487 0.508 1.00 96.50 70 ARG A C 1
ATOM 551 O O . ARG A 1 70 ? 14.556 -5.133 1.661 1.00 96.50 70 ARG A O 1
ATOM 558 N N . ARG A 1 71 ? 15.423 -5.810 -0.273 1.00 94.94 71 ARG A N 1
ATOM 559 C CA . ARG A 1 71 ? 16.826 -5.568 0.108 1.00 94.94 71 ARG A CA 1
ATOM 560 C C . ARG A 1 71 ? 17.211 -4.085 0.020 1.00 94.94 71 ARG A C 1
ATOM 562 O O . ARG A 1 71 ? 18.236 -3.705 0.570 1.00 94.94 71 ARG A O 1
ATOM 569 N N . GLU A 1 72 ? 16.414 -3.266 -0.668 1.00 93.31 72 GLU A N 1
ATOM 570 C CA . GLU A 1 72 ? 16.673 -1.834 -0.889 1.00 93.31 72 GLU A CA 1
ATOM 571 C C . GLU A 1 72 ? 16.111 -0.933 0.224 1.00 93.31 72 GLU A C 1
ATOM 573 O O . GLU A 1 72 ? 16.399 0.261 0.262 1.00 93.31 72 GLU A O 1
ATOM 578 N N . PHE A 1 73 ? 15.314 -1.483 1.143 1.00 94.56 73 PHE A N 1
ATOM 579 C CA . PHE A 1 73 ? 14.695 -0.757 2.251 1.00 94.56 73 PHE A CA 1
ATOM 580 C C . PHE A 1 73 ? 14.513 -1.678 3.463 1.00 94.56 73 PHE A C 1
ATOM 582 O O . PHE A 1 73 ? 14.725 -2.882 3.379 1.00 94.56 73 PHE A O 1
ATOM 589 N N . GLN A 1 74 ? 14.148 -1.115 4.615 1.00 91.50 74 GLN A N 1
ATOM 590 C CA . GLN A 1 74 ? 13.783 -1.917 5.785 1.00 91.50 74 GLN A CA 1
ATOM 591 C C . GLN A 1 74 ? 12.302 -2.276 5.691 1.00 91.50 74 GLN A C 1
ATOM 593 O O . GLN A 1 74 ? 11.464 -1.374 5.632 1.00 91.50 74 GLN A O 1
ATOM 598 N N . LEU A 1 75 ? 12.002 -3.575 5.650 1.00 87.75 75 LEU A N 1
ATOM 599 C CA . LEU A 1 75 ? 10.650 -4.127 5.601 1.00 87.75 75 LEU A CA 1
ATOM 600 C C . LEU A 1 75 ? 10.357 -4.988 6.827 1.00 87.75 75 LEU A C 1
ATOM 602 O O . LEU A 1 75 ? 11.218 -5.834 7.152 1.00 87.75 75 LEU A O 1
#

Nearest PDB structures (foldseek):
  1zcb-assembly1_A  TM=1.000E+00  e=1.242E-08  Mus musculus
  1shz-assembly2_D  TM=1.001E+00  e=3.610E-08  Rattus norvegicus
  3cx6-assembly1_A  TM=9.998E-01  e=4.093E-08  Mus musculus
  3cx7-assembly1_A  TM=9.986E-01  e=5.602E-08  unclassified
  5do9-assembly1_A  TM=8.643E-01  e=2.742E-03  Mus musculus

Organism: Xenopus tropicalis (NCBI:txid8364)

Secondary structure (DSSP, 8-state):
-HHHHHHHHHTTPPPSSTTHHHHHHHHHTS-TTSHHHHTT---HHHHHHHHHHHHHHHH-HHHHHHHHTGGGS--

pLDDT: mean 91.55, std 8.04, range [61.16, 98.38]

InterPro domains:
  IPR011025 G protein alpha subunit, helical insertion [G3DSA:1.10.400.10] (1-75)
  IPR011025 G protein alpha subunit, helical insertion [SSF47895] (1-75)

Foldseek 3Di:
DLVLLVLLVVVVQDKQDPVLVVLNVVSPPDPCPPPQNVVVHDDPVRCVVSVVSVVVLVPIPSSVVSVVVCVVDPD

Mean predicted aligned error: 3.8 Å

Solvent-accessible surface area (backbone atoms only — not comparable to full-atom values): 4362 Å² total; per-residue (Å²): 108,55,66,36,51,53,44,14,59,76,69,68,47,61,67,62,47,76,75,48,53,61,36,44,51,56,48,68,67,53,70,61,76,43,74,54,39,65,71,74,42,77,57,67,70,63,49,59,73,44,42,64,40,53,52,56,45,65,72,22,55,21,39,46,53,31,57,75,49,42,87,81,53,93,124

Radius of gyration: 12.57 Å; Cα contacts (8 Å, |Δi|>4): 70; chains: 1; bounding box: 29×17×33 Å

Sequence (75 aa):
IRVLVDAREKLHIPWGDPANQKHGEVMMAFDTRSAMVAQGMVETQVFVSHLLSIRSLWADTGIQTAYDRRREFQL